Protein AF-A0A2M8FE52-F1 (afdb_monomer_lite)

Secondary structure (DSSP, 8-state):
----------SGGGTTSGGGHHHH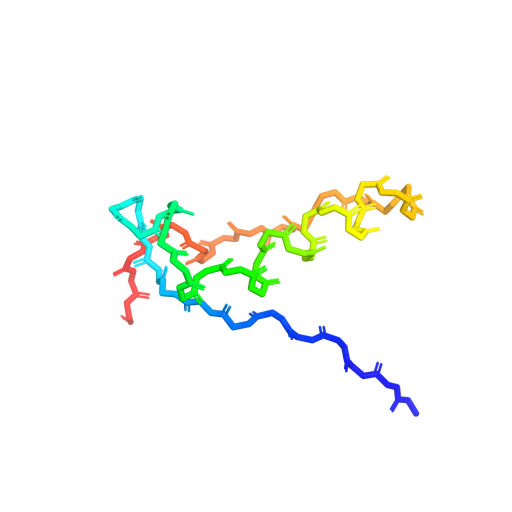HHHHHHHHTTPPPP--SSSS----

InterPro domains:
  IPR001328 Peptidyl-tRNA hydrolase [PF01195] (4-37)
  IPR018171 Peptidyl-tRNA hydrolase, conserved site [PS01195] (14-27)
  IPR036416 Peptidyl-tRNA hydrolase superfamily [G3DSA:3.40.50.1470] (1-48)
  IPR036416 Peptidyl-tRNA hydrolase superfamily [SSF53178] (1-38)

Foldseek 3Di:
DDDQDFAFDEAPVGCPPPRRVSVVVVQVVCVVVVHDPPPCPTRHPNDD

Organism: NCBI:txid1974601

Radius of gyration: 11.23 Å; chains: 1; bounding box: 31×21×30 Å

Structure (mmCIF, N/CA/C/O backbone):
data_AF-A0A2M8FE52-F1
#
_entry.id   AF-A0A2M8FE52-F1
#
loop_
_atom_site.group_PDB
_atom_site.id
_atom_site.type_symbol
_atom_site.label_atom_id
_atom_site.label_alt_id
_atom_site.label_comp_id
_atom_site.label_asym_id
_atom_site.label_entity_id
_atom_site.label_seq_id
_atom_site.pdbx_PDB_ins_code
_atom_site.Cartn_x
_atom_site.Cartn_y
_atom_site.Cartn_z
_atom_site.occupancy
_atom_site.B_iso_or_equiv
_atom_site.auth_seq_id
_atom_site.auth_comp_id
_atom_site.auth_asym_id
_atom_site.auth_atom_id
_atom_site.pdbx_PDB_model_num
ATOM 1 N N . MET A 1 1 ? 19.484 0.086 -5.972 1.00 81.38 1 MET A N 1
ATOM 2 C CA . MET A 1 1 ? 18.265 -0.714 -5.727 1.00 81.38 1 MET A CA 1
ATOM 3 C C . MET A 1 1 ? 17.169 0.236 -5.288 1.00 81.38 1 MET A C 1
ATOM 5 O O . MET A 1 1 ? 17.466 1.112 -4.485 1.00 81.38 1 MET A O 1
ATOM 9 N N . TYR A 1 2 ? 15.954 0.086 -5.809 1.00 91.31 2 TYR A N 1
ATOM 10 C CA . TYR A 1 2 ? 14.821 0.946 -5.463 1.00 91.31 2 TYR A CA 1
ATOM 11 C C . TYR A 1 2 ? 13.711 0.124 -4.816 1.00 91.31 2 TYR A C 1
ATOM 13 O O . TYR A 1 2 ? 13.475 -1.013 -5.217 1.00 91.31 2 TYR A O 1
ATOM 21 N N . TYR A 1 3 ? 13.032 0.719 -3.837 1.00 91.44 3 TYR A N 1
ATOM 22 C CA . TYR A 1 3 ? 11.862 0.145 -3.184 1.00 91.44 3 TYR A CA 1
ATOM 23 C C . TYR A 1 3 ? 10.660 1.047 -3.425 1.00 91.44 3 TYR A C 1
ATOM 25 O O . TYR A 1 3 ? 10.762 2.268 -3.319 1.00 91.44 3 TYR A O 1
ATOM 33 N N . ILE A 1 4 ? 9.523 0.430 -3.724 1.00 90.56 4 ILE A N 1
ATOM 34 C CA . ILE A 1 4 ? 8.240 1.113 -3.860 1.00 90.56 4 ILE A CA 1
ATOM 35 C C . ILE A 1 4 ? 7.365 0.635 -2.706 1.00 90.56 4 ILE A C 1
ATOM 37 O O . ILE A 1 4 ? 7.154 -0.565 -2.545 1.00 90.56 4 ILE A O 1
ATOM 41 N N . VAL A 1 5 ? 6.881 1.572 -1.891 1.00 91.38 5 VAL A N 1
ATOM 42 C CA . VAL A 1 5 ? 6.093 1.282 -0.687 1.00 91.38 5 VAL A CA 1
ATOM 43 C C . VAL A 1 5 ? 4.796 2.083 -0.733 1.00 91.38 5 VAL A C 1
ATOM 45 O O . VAL A 1 5 ? 4.810 3.286 -0.981 1.00 91.38 5 VAL A O 1
ATOM 48 N N . GLY A 1 6 ? 3.672 1.415 -0.483 1.00 90.50 6 GLY A N 1
ATOM 49 C CA . GLY A 1 6 ? 2.366 2.037 -0.303 1.00 90.50 6 GLY A CA 1
ATOM 50 C C . GLY A 1 6 ? 2.038 2.107 1.183 1.00 90.50 6 GLY A C 1
ATOM 51 O O . GLY A 1 6 ? 2.006 1.075 1.851 1.00 90.50 6 GLY A O 1
ATOM 52 N N . LEU A 1 7 ? 1.794 3.308 1.702 1.00 91.94 7 LEU A N 1
ATOM 53 C CA . LEU A 1 7 ? 1.347 3.508 3.083 1.00 91.94 7 LEU A CA 1
ATOM 54 C C . LEU A 1 7 ? -0.183 3.400 3.186 1.00 91.94 7 LEU A C 1
ATOM 56 O O . LEU A 1 7 ? -0.899 3.684 2.221 1.00 91.94 7 LEU A O 1
ATOM 60 N N . GLY A 1 8 ? -0.658 2.975 4.357 1.00 90.44 8 GLY A N 1
ATOM 61 C CA . GLY A 1 8 ? -2.073 2.805 4.672 1.00 90.44 8 GLY A CA 1
ATOM 62 C C . GLY A 1 8 ? -2.292 2.277 6.090 1.00 90.44 8 GLY A C 1
ATOM 63 O O . GLY A 1 8 ? -1.351 1.862 6.764 1.00 90.44 8 GLY A O 1
ATOM 64 N N . ASN A 1 9 ? -3.546 2.302 6.533 1.00 92.31 9 ASN A N 1
ATOM 65 C CA . ASN A 1 9 ? -3.987 1.805 7.832 1.00 92.31 9 ASN A CA 1
ATOM 66 C C . ASN A 1 9 ? -4.550 0.377 7.717 1.00 92.31 9 ASN A C 1
ATOM 68 O O . ASN A 1 9 ? -5.390 0.135 6.838 1.00 92.31 9 ASN A O 1
ATOM 72 N N . PRO A 1 10 ? -4.153 -0.551 8.610 1.00 88.81 10 PRO A N 1
ATOM 73 C CA . PRO A 1 10 ? -4.615 -1.933 8.591 1.00 88.81 10 PRO A CA 1
ATOM 74 C C . PRO A 1 10 ? -6.032 -2.117 9.134 1.00 88.81 10 PRO A C 1
ATOM 76 O O . PRO A 1 10 ? -6.448 -1.463 10.089 1.00 88.81 10 PRO A O 1
ATOM 79 N N . GLY A 1 11 ? -6.746 -3.078 8.545 1.00 87.38 11 GLY A N 1
ATOM 80 C CA . GLY A 1 11 ? -8.111 -3.463 8.916 1.00 87.38 11 GLY A CA 1
ATOM 81 C C . GLY A 1 11 ? -9.163 -3.029 7.892 1.00 87.38 11 GLY A C 1
ATOM 82 O O . GLY A 1 11 ? -9.039 -1.989 7.244 1.00 87.38 11 GLY A O 1
ATOM 83 N N . GLU A 1 12 ? -10.221 -3.832 7.750 1.00 86.88 12 GLU A N 1
ATOM 84 C CA . GLU A 1 12 ? -11.257 -3.654 6.715 1.00 86.88 12 GLU A CA 1
ATOM 85 C C . GLU A 1 12 ? -11.929 -2.277 6.763 1.00 86.88 12 GLU A C 1
ATOM 87 O O . GLU A 1 12 ? -12.171 -1.663 5.724 1.00 86.88 12 GLU A O 1
ATOM 92 N N . LYS A 1 13 ? -12.125 -1.718 7.966 1.00 89.94 13 LYS A N 1
ATOM 93 C CA . LYS A 1 13 ? -12.739 -0.393 8.155 1.00 89.94 13 LYS A CA 1
ATOM 94 C C . LYS A 1 13 ? -12.002 0.755 7.448 1.00 89.94 13 LYS A C 1
ATOM 96 O O . LYS A 1 13 ? -12.600 1.802 7.220 1.00 89.94 13 LYS A O 1
ATOM 101 N N . TYR A 1 14 ? -10.722 0.585 7.101 1.00 90.50 14 TYR A N 1
ATOM 102 C CA . TYR A 1 14 ? -9.926 1.617 6.429 1.00 90.50 14 TYR A CA 1
ATOM 103 C C . TYR A 1 14 ? -9.786 1.420 4.917 1.00 90.50 14 TYR A C 1
ATOM 105 O O . TYR A 1 14 ? -9.198 2.283 4.259 1.00 90.50 14 TYR A O 1
ATOM 113 N N . GLN A 1 15 ? -10.328 0.332 4.354 1.00 88.31 15 GLN A N 1
ATOM 114 C CA . GLN A 1 15 ? -10.103 -0.087 2.966 1.00 88.31 15 GLN A CA 1
ATOM 115 C C . GLN A 1 15 ? -10.313 1.040 1.945 1.00 88.31 15 GLN A C 1
ATOM 117 O O . GLN A 1 15 ? -9.483 1.210 1.057 1.00 88.31 15 GLN A O 1
ATOM 122 N N . ASN A 1 16 ? -11.364 1.845 2.120 1.00 91.75 16 ASN A N 1
ATOM 123 C CA . ASN A 1 16 ? -11.753 2.909 1.188 1.00 91.75 16 ASN A CA 1
ATOM 124 C C . ASN A 1 16 ? -11.474 4.322 1.728 1.00 91.75 16 ASN A C 1
ATOM 126 O O . ASN A 1 16 ? -12.119 5.292 1.333 1.00 91.75 16 ASN A O 1
ATOM 130 N N . THR A 1 17 ? -10.524 4.461 2.656 1.00 94.50 17 THR A N 1
ATOM 131 C CA . THR A 1 17 ? -10.105 5.776 3.156 1.00 94.50 17 THR A CA 1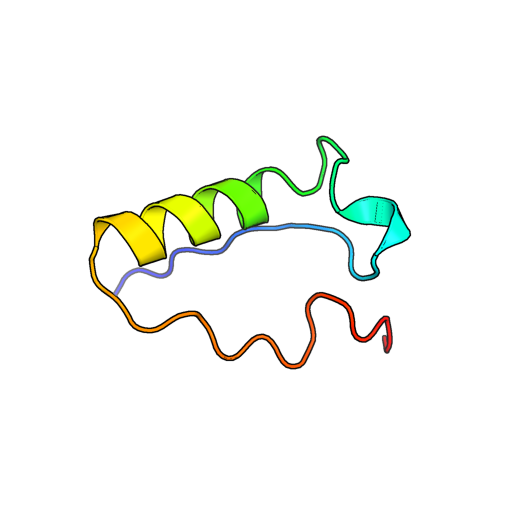
ATOM 132 C C . THR A 1 17 ? -9.007 6.370 2.279 1.00 94.50 17 THR A C 1
ATOM 134 O O . THR A 1 17 ? -8.170 5.654 1.730 1.00 94.50 17 THR A O 1
ATOM 137 N N . ARG A 1 18 ? -8.952 7.706 2.192 1.00 95.62 18 ARG A N 1
ATOM 138 C CA . ARG A 1 18 ? -7.892 8.421 1.450 1.00 95.62 18 ARG A CA 1
ATOM 139 C C . ARG A 1 18 ? -6.483 8.054 1.931 1.00 95.62 18 ARG A C 1
ATOM 141 O O . ARG A 1 18 ? -5.546 8.088 1.144 1.00 95.62 18 ARG A O 1
ATOM 148 N N . HIS A 1 19 ? -6.344 7.665 3.200 1.00 94.00 19 HIS A N 1
ATOM 149 C CA . HIS A 1 19 ? -5.072 7.247 3.791 1.00 94.00 19 HIS A CA 1
ATOM 150 C C . HIS A 1 19 ? -4.527 5.941 3.185 1.00 94.00 19 HIS A C 1
ATOM 152 O O . HIS A 1 19 ? -3.329 5.702 3.248 1.00 94.00 19 HIS A O 1
ATOM 158 N N . ASN A 1 20 ? -5.382 5.133 2.547 1.00 94.12 20 ASN A N 1
ATOM 159 C CA . ASN A 1 20 ? -5.015 3.85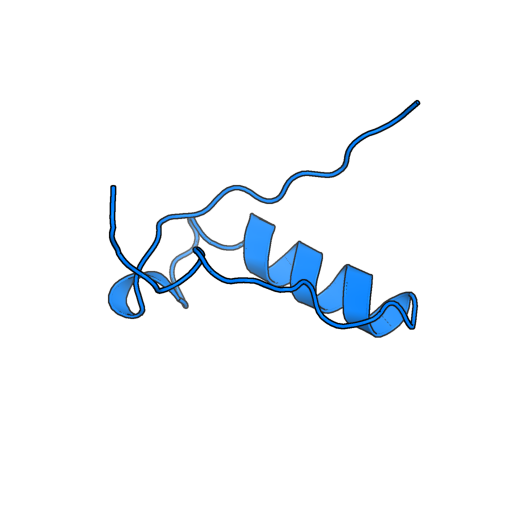4 1.935 1.00 94.12 20 ASN A CA 1
ATOM 160 C C . ASN A 1 20 ? -4.783 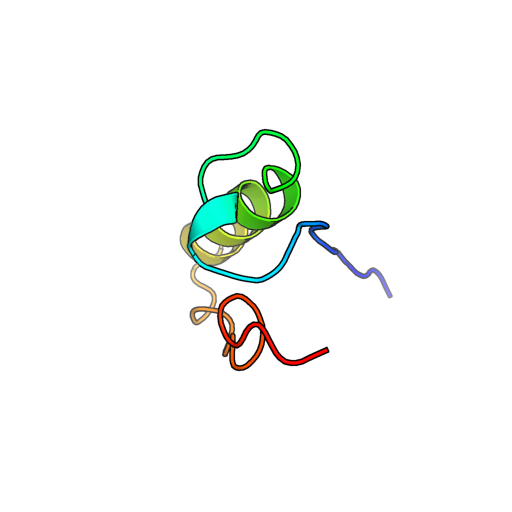3.962 0.419 1.00 94.12 20 ASN A C 1
ATOM 162 O O . ASN A 1 20 ? -4.653 2.942 -0.259 1.00 94.12 20 ASN A O 1
ATOM 166 N N . ILE A 1 21 ? -4.696 5.181 -0.130 1.00 95.38 21 ILE A N 1
ATOM 167 C CA . ILE A 1 21 ? -4.438 5.393 -1.561 1.00 95.38 21 ILE A CA 1
ATOM 168 C C . ILE A 1 21 ? -3.111 4.773 -2.006 1.00 95.38 21 ILE A C 1
ATOM 170 O O . ILE A 1 21 ? -3.038 4.218 -3.098 1.00 95.38 21 ILE A O 1
ATOM 174 N N . GLY A 1 22 ? -2.088 4.782 -1.142 1.00 93.00 22 GLY A N 1
ATOM 175 C CA . GLY A 1 22 ? -0.806 4.140 -1.429 1.00 93.00 22 GLY A CA 1
ATOM 176 C C . GLY A 1 22 ? -0.956 2.639 -1.670 1.00 93.00 22 GLY A C 1
ATOM 177 O O . GLY A 1 22 ? -0.343 2.094 -2.584 1.00 93.00 22 GLY A O 1
ATOM 178 N N . TRP A 1 23 ? -1.823 1.975 -0.905 1.00 91.56 23 TRP A N 1
ATOM 179 C CA . TRP A 1 23 ? -2.125 0.566 -1.123 1.00 91.56 23 TRP A CA 1
ATOM 180 C C . TRP A 1 23 ? -2.935 0.321 -2.401 1.00 91.56 23 TRP A C 1
ATOM 182 O O . TRP A 1 23 ? -2.622 -0.606 -3.140 1.00 91.56 23 TRP A O 1
ATOM 192 N N . MET A 1 24 ? -3.923 1.172 -2.702 1.00 92.31 24 MET A N 1
ATOM 193 C CA . MET A 1 24 ? -4.703 1.071 -3.947 1.00 92.31 24 MET A CA 1
ATOM 194 C C . MET A 1 24 ? -3.820 1.231 -5.193 1.00 92.31 24 MET A C 1
ATOM 196 O O . MET A 1 2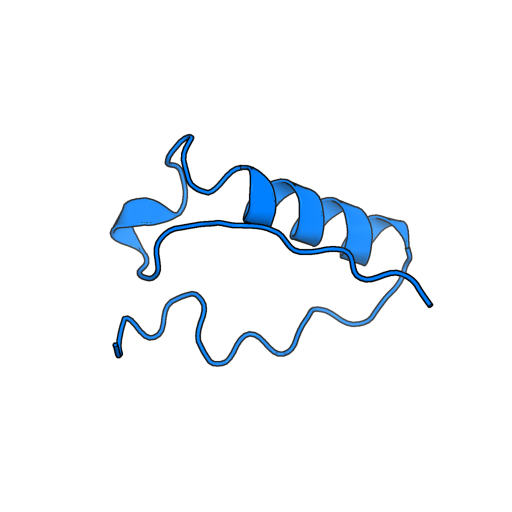4 ? -3.993 0.523 -6.183 1.00 92.31 24 MET A O 1
ATOM 200 N N . VAL A 1 25 ? -2.842 2.140 -5.145 1.00 94.69 25 VAL A N 1
ATOM 201 C CA . VAL A 1 25 ? -1.865 2.320 -6.227 1.00 94.69 25 VAL A CA 1
ATOM 202 C C . VAL A 1 25 ? -1.008 1.069 -6.402 1.00 94.69 25 VAL A C 1
ATOM 204 O O . VAL A 1 25 ? -0.811 0.637 -7.537 1.00 94.69 25 VAL A O 1
ATOM 207 N N . LEU A 1 26 ? -0.536 0.455 -5.310 1.00 92.00 26 LEU A N 1
ATOM 208 C CA . LEU A 1 26 ? 0.225 -0.795 -5.390 1.00 92.00 26 LEU A CA 1
ATOM 209 C C . LEU A 1 26 ? -0.584 -1.927 -6.033 1.00 92.00 26 LEU A C 1
ATOM 211 O O . LEU A 1 26 ? -0.043 -2.624 -6.887 1.00 92.00 26 LEU A O 1
ATOM 215 N N . ASP A 1 27 ? -1.866 -2.073 -5.689 1.00 90.50 27 ASP A N 1
ATOM 216 C CA . ASP A 1 27 ? -2.739 -3.099 -6.282 1.00 90.50 27 ASP A CA 1
ATOM 217 C C . ASP A 1 27 ? -2.823 -2.950 -7.808 1.00 90.50 27 ASP A C 1
ATOM 219 O O . ASP A 1 27 ? -2.679 -3.920 -8.557 1.00 90.50 27 ASP A O 1
ATOM 223 N N . ILE A 1 28 ? -2.995 -1.712 -8.282 1.00 93.62 28 ILE A N 1
ATOM 224 C CA . ILE A 1 28 ? -3.049 -1.394 -9.713 1.00 93.62 28 ILE A CA 1
ATOM 225 C C . ILE A 1 28 ? -1.693 -1.639 -1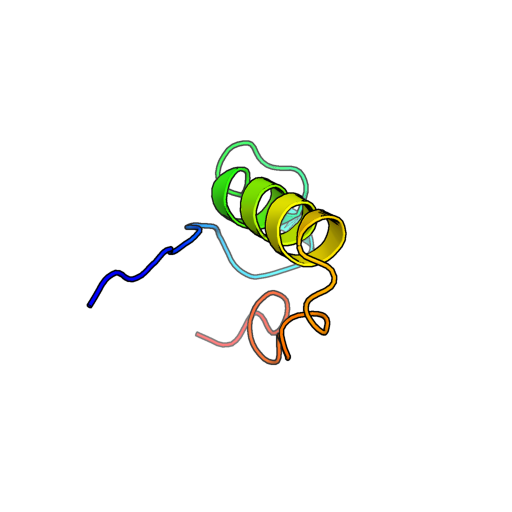0.381 1.00 93.62 28 ILE A C 1
ATOM 227 O O . ILE A 1 28 ? -1.649 -2.173 -11.488 1.00 93.62 28 ILE A O 1
ATOM 231 N N . LEU A 1 29 ? -0.589 -1.248 -9.740 1.00 93.44 29 LEU A N 1
ATOM 232 C CA . LEU A 1 29 ? 0.759 -1.431 -10.282 1.00 93.44 29 LEU A CA 1
ATOM 233 C C . LEU A 1 29 ? 1.112 -2.911 -10.433 1.00 93.44 29 LEU A C 1
ATOM 235 O O . LEU A 1 29 ? 1.571 -3.308 -11.499 1.00 93.44 29 LEU A O 1
ATOM 239 N N . VAL A 1 30 ? 0.853 -3.725 -9.408 1.00 91.44 30 VAL A N 1
ATOM 240 C CA . VAL A 1 30 ? 1.075 -5.180 -9.437 1.00 91.44 30 VAL A CA 1
ATOM 241 C C . VAL A 1 30 ? 0.251 -5.821 -10.552 1.00 91.44 30 VAL A C 1
ATOM 243 O O . VAL A 1 30 ? 0.803 -6.550 -11.375 1.00 91.44 30 VAL A O 1
ATOM 246 N N . SER A 1 31 ? -1.040 -5.477 -10.632 1.00 91.19 31 SER A N 1
ATOM 247 C CA . SER A 1 31 ? -1.952 -5.972 -11.669 1.00 91.19 31 SER A CA 1
ATOM 248 C C . SER A 1 31 ? -1.474 -5.616 -13.082 1.00 91.19 31 SER A C 1
ATOM 250 O O . SER A 1 31 ? -1.344 -6.488 -13.939 1.00 91.19 31 SER A O 1
ATOM 252 N N . ARG A 1 32 ? -1.125 -4.346 -13.323 1.00 95.44 32 ARG A N 1
ATOM 253 C CA . ARG A 1 32 ? -0.648 -3.873 -14.635 1.00 95.44 32 ARG A CA 1
ATOM 254 C C . ARG A 1 32 ? 0.719 -4.427 -15.020 1.00 95.44 32 ARG A C 1
ATOM 256 O O . ARG A 1 32 ? 0.988 -4.577 -16.206 1.00 95.44 32 ARG A O 1
ATOM 263 N N . ALA A 1 33 ? 1.573 -4.712 -14.042 1.00 93.75 33 ALA A N 1
ATOM 264 C CA . ALA A 1 33 ? 2.887 -5.298 -14.271 1.00 93.75 33 ALA A CA 1
ATOM 265 C C . ALA A 1 33 ? 2.839 -6.822 -14.494 1.00 93.75 33 ALA A C 1
ATOM 267 O O . ALA A 1 33 ? 3.881 -7.419 -14.752 1.00 93.75 33 ALA A O 1
ATOM 268 N N . GLY A 1 34 ? 1.665 -7.462 -14.376 1.00 92.44 34 GLY A N 1
ATOM 269 C CA . GLY A 1 34 ? 1.536 -8.921 -14.464 1.00 92.44 34 GLY A CA 1
ATOM 270 C C . GLY A 1 34 ? 2.266 -9.656 -13.336 1.00 92.44 34 GLY A C 1
ATOM 271 O O . GLY A 1 34 ? 2.644 -10.816 -13.494 1.00 92.44 34 GLY A O 1
ATOM 272 N N . LEU A 1 35 ? 2.506 -8.976 -12.212 1.00 88.75 35 LEU A N 1
ATOM 273 C CA . LEU A 1 35 ? 3.160 -9.556 -11.049 1.00 88.75 35 LEU A CA 1
ATOM 274 C C . LEU A 1 35 ? 2.143 -10.365 -10.234 1.00 88.75 35 LEU A C 1
ATOM 276 O O . LEU A 1 35 ? 0.960 -10.011 -10.197 1.00 88.75 35 LEU A O 1
ATOM 280 N N . PRO A 1 36 ? 2.574 -11.443 -9.556 1.00 82.94 36 PRO A N 1
ATOM 281 C CA . PRO A 1 36 ? 1.688 -12.175 -8.666 1.00 82.94 36 PRO A CA 1
ATOM 282 C C . PRO A 1 36 ? 1.137 -11.232 -7.583 1.00 82.94 36 PRO A C 1
ATOM 284 O O . PRO A 1 36 ? 1.878 -10.368 -7.098 1.00 82.94 36 PRO A O 1
ATOM 287 N N . PRO A 1 37 ? -0.145 -11.378 -7.191 1.00 73.44 37 PRO A N 1
ATOM 288 C CA . PRO A 1 37 ? -0.723 -10.569 -6.129 1.00 73.44 37 PRO A CA 1
ATOM 289 C C . PRO A 1 37 ? 0.150 -10.675 -4.881 1.00 73.44 37 PRO A C 1
ATOM 291 O O . PRO A 1 37 ? 0.575 -11.767 -4.496 1.00 73.44 37 PRO A O 1
ATOM 294 N N . ALA A 1 38 ? 0.447 -9.525 -4.273 1.00 68.62 38 ALA A N 1
ATOM 295 C CA . ALA A 1 38 ? 1.269 -9.479 -3.075 1.00 68.62 38 ALA A CA 1
ATOM 296 C C . ALA A 1 38 ? 0.674 -10.425 -2.018 1.00 68.62 38 ALA A C 1
ATOM 298 O O . ALA A 1 38 ? -0.528 -10.383 -1.748 1.00 68.62 38 ALA A O 1
ATOM 299 N N . VAL A 1 39 ? 1.508 -11.284 -1.424 1.00 58.66 39 VAL A N 1
ATOM 300 C CA . VAL A 1 39 ? 1.121 -12.147 -0.299 1.00 58.66 39 VAL A CA 1
ATOM 301 C C . VAL A 1 39 ? 0.875 -11.239 0.910 1.00 58.66 39 VAL A C 1
ATOM 303 O O . VAL A 1 39 ? 1.765 -10.964 1.709 1.00 58.66 39 VAL A O 1
ATOM 306 N N . LEU A 1 40 ? -0.329 -10.676 1.001 1.00 58.84 40 LEU A N 1
ATOM 307 C CA . LEU A 1 40 ? -0.708 -9.698 2.016 1.00 58.84 40 LEU A CA 1
ATOM 308 C C . LEU A 1 40 ? -1.207 -10.424 3.267 1.00 58.84 40 LEU A C 1
ATOM 310 O O . LEU A 1 40 ? -2.407 -10.463 3.523 1.00 58.84 40 LEU A O 1
ATOM 314 N N . SER A 1 41 ? -0.306 -10.979 4.083 1.00 57.47 41 SER A N 1
ATOM 315 C CA . SER A 1 41 ? -0.732 -11.576 5.362 1.00 57.47 41 SER A CA 1
ATOM 316 C C . SER A 1 41 ? -1.086 -10.532 6.440 1.00 57.47 41 SER A C 1
ATOM 318 O O . SER A 1 41 ? -1.698 -10.887 7.444 1.00 57.47 41 SER A O 1
ATOM 320 N N . ALA A 1 42 ? -0.772 -9.240 6.239 1.00 62.53 42 ALA A N 1
ATOM 321 C CA . ALA A 1 42 ? -0.904 -8.211 7.284 1.00 62.53 42 ALA A CA 1
ATOM 322 C C . ALA A 1 42 ? -1.836 -7.019 6.968 1.00 62.53 42 ALA A C 1
ATOM 324 O O . ALA A 1 42 ? -2.208 -6.283 7.877 1.00 62.53 42 ALA A O 1
ATOM 325 N N . ARG A 1 43 ? -2.265 -6.812 5.713 1.00 71.81 43 ARG A N 1
ATOM 326 C CA . ARG A 1 43 ? -3.018 -5.600 5.304 1.00 71.81 43 ARG A CA 1
ATOM 327 C C . ARG A 1 43 ? -4.367 -5.444 6.018 1.00 71.81 43 ARG A C 1
ATOM 329 O O . ARG A 1 43 ? -4.771 -4.335 6.359 1.00 71.81 43 ARG A O 1
ATOM 336 N N . TYR A 1 44 ? -5.043 -6.563 6.273 1.00 68.12 44 TYR A N 1
ATOM 337 C CA . TYR A 1 44 ? -6.340 -6.604 6.958 1.00 68.12 44 TYR A CA 1
ATOM 338 C C . TYR A 1 44 ? -6.301 -7.368 8.280 1.00 68.12 44 TYR A C 1
ATOM 340 O O . TYR A 1 44 ? -7.327 -7.470 8.943 1.00 68.12 44 TYR A O 1
ATOM 348 N N . SER A 1 45 ? -5.137 -7.884 8.693 1.00 65.62 45 SER A N 1
ATOM 349 C CA . SER A 1 45 ? -5.056 -8.724 9.890 1.00 65.62 45 SER A CA 1
ATOM 350 C C . SER A 1 45 ? -5.302 -7.943 11.180 1.00 65.62 45 SER A C 1
ATOM 352 O O . SER A 1 45 ? -5.574 -8.563 12.203 1.00 65.62 45 SER A O 1
ATOM 354 N N . GLY A 1 46 ? -5.206 -6.604 11.151 1.00 57.28 46 GLY A N 1
ATOM 355 C CA . GLY A 1 46 ? -5.472 -5.731 12.300 1.00 57.28 46 GLY A CA 1
ATOM 356 C C . GLY A 1 46 ? -4.597 -6.013 13.527 1.00 57.28 46 GLY A C 1
ATOM 357 O O . GLY A 1 46 ? -4.807 -5.401 14.570 1.00 57.28 46 GLY A O 1
ATOM 358 N N . LYS A 1 47 ? -3.632 -6.933 13.417 1.00 56.31 47 LYS A N 1
ATOM 359 C CA . LYS A 1 47 ? -2.653 -7.242 14.449 1.00 56.31 47 LYS A CA 1
ATOM 360 C C . LYS A 1 47 ? -1.540 -6.216 14.314 1.00 56.31 47 LYS A C 1
ATOM 362 O O . LYS A 1 47 ? -0.774 -6.268 13.353 1.00 56.31 47 LYS A O 1
ATOM 367 N N . VAL A 1 48 ? -1.539 -5.256 15.234 1.00 52.94 48 VAL A N 1
ATOM 368 C CA . VAL A 1 48 ? -0.322 -4.519 15.587 1.00 52.94 48 VAL A CA 1
ATOM 369 C C . VAL A 1 48 ? 0.620 -5.495 16.279 1.00 52.94 48 VAL A C 1
ATOM 371 O O . VAL A 1 48 ? 0.114 -6.268 17.125 1.00 52.94 48 VAL A O 1
#

Sequence (48 aa):
MYYIVGLGNPGEKYQNTRHNIGWMVLDILVSRAGLPPAVLSARYSGKV

pLDDT: mean 84.11, std 13.08, range [52.94, 95.62]